Protein AF-A0A351R720-F1 (afdb_monomer_lite)

pLDDT: mean 94.34, std 4.52, range [59.81, 98.44]

Structure (mmCIF, N/CA/C/O backbone):
data_AF-A0A351R720-F1
#
_entry.id   AF-A0A351R720-F1
#
loop_
_atom_site.group_PDB
_atom_site.id
_atom_site.type_symbol
_atom_site.label_atom_id
_atom_site.label_alt_id
_atom_site.label_comp_id
_atom_site.label_asym_id
_atom_site.label_entity_id
_atom_site.label_seq_id
_atom_site.pdbx_PDB_ins_code
_atom_site.Cartn_x
_atom_site.Cartn_y
_atom_site.Cartn_z
_atom_site.occupancy
_atom_site.B_iso_or_equiv
_atom_site.auth_seq_id
_atom_site.auth_comp_id
_atom_site.auth_asym_id
_atom_site.auth_atom_id
_atom_site.pdbx_PDB_model_num
ATOM 1 N N . SER A 1 1 ? -5.761 -17.581 -7.086 1.00 79.56 1 SER A N 1
ATOM 2 C CA . SER A 1 1 ? -4.973 -16.329 -7.217 1.00 79.56 1 SER A CA 1
ATOM 3 C C . SER A 1 1 ? -3.521 -16.643 -6.874 1.00 79.56 1 SER A C 1
ATOM 5 O O . SER A 1 1 ? -3.255 -17.755 -6.456 1.00 79.56 1 SER A O 1
ATOM 7 N N . PHE A 1 2 ? -2.542 -15.769 -7.112 1.00 86.00 2 PHE A N 1
ATOM 8 C CA . PHE A 1 2 ? -1.162 -16.036 -6.675 1.00 86.00 2 PHE A CA 1
ATOM 9 C C . PHE A 1 2 ? -0.392 -14.735 -6.445 1.00 86.00 2 PHE A C 1
ATOM 11 O O . PHE A 1 2 ? -0.689 -13.722 -7.080 1.00 86.00 2 PHE A O 1
ATOM 18 N N . THR A 1 3 ? 0.579 -14.768 -5.535 1.00 89.75 3 THR A N 1
ATOM 19 C CA . THR A 1 3 ? 1.512 -13.660 -5.303 1.00 89.75 3 THR A CA 1
ATOM 20 C C . THR A 1 3 ? 2.455 -13.540 -6.496 1.00 89.75 3 THR A C 1
ATOM 22 O O . THR A 1 3 ? 3.051 -14.535 -6.908 1.00 89.75 3 THR A O 1
ATOM 25 N N . PHE A 1 4 ? 2.587 -12.342 -7.069 1.00 92.00 4 PHE A N 1
ATOM 26 C CA . PHE A 1 4 ? 3.496 -12.126 -8.193 1.00 92.00 4 PHE A CA 1
ATOM 27 C C . PHE A 1 4 ? 4.952 -12.382 -7.750 1.00 92.00 4 PHE A C 1
ATOM 29 O O . PHE A 1 4 ? 5.399 -11.749 -6.792 1.00 92.00 4 PHE A O 1
ATOM 36 N N . PRO A 1 5 ? 5.695 -13.292 -8.406 1.00 92.81 5 PRO A N 1
ATOM 37 C CA . PRO A 1 5 ? 7.065 -13.600 -8.019 1.00 92.81 5 PRO A CA 1
ATOM 38 C C . PRO A 1 5 ? 7.996 -12.467 -8.462 1.00 92.81 5 PRO A C 1
ATOM 40 O O . PRO A 1 5 ? 8.216 -12.270 -9.656 1.00 92.81 5 PRO A O 1
ATOM 43 N N . ALA A 1 6 ? 8.520 -11.712 -7.498 1.00 93.19 6 ALA A N 1
ATOM 44 C CA . ALA A 1 6 ? 9.385 -10.556 -7.745 1.00 93.19 6 ALA A CA 1
ATOM 45 C C . ALA A 1 6 ? 10.847 -10.785 -7.320 1.00 93.19 6 ALA A C 1
ATOM 47 O O . ALA A 1 6 ? 11.698 -9.952 -7.624 1.00 93.19 6 ALA A O 1
ATOM 48 N N . ASN A 1 7 ? 11.133 -11.900 -6.640 1.00 93.69 7 ASN A N 1
ATOM 49 C CA . ASN A 1 7 ? 12.458 -12.273 -6.144 1.00 93.69 7 ASN A CA 1
ATOM 50 C C . ASN A 1 7 ? 12.886 -13.652 -6.663 1.00 93.69 7 ASN A C 1
ATOM 52 O O . ASN A 1 7 ? 12.046 -14.450 -7.089 1.00 93.69 7 ASN A O 1
ATOM 56 N N . ASP A 1 8 ? 14.190 -13.928 -6.584 1.00 95.50 8 ASP A N 1
ATOM 57 C CA . ASP A 1 8 ? 14.777 -15.215 -6.977 1.00 95.50 8 ASP A CA 1
ATOM 58 C C . ASP A 1 8 ? 14.350 -16.360 -6.039 1.00 95.50 8 ASP A C 1
ATOM 60 O O . ASP A 1 8 ? 14.071 -17.468 -6.499 1.00 95.50 8 ASP A O 1
ATOM 64 N N . GLU A 1 9 ? 14.248 -16.088 -4.733 1.00 95.44 9 GLU A N 1
ATOM 65 C CA . GLU A 1 9 ? 13.803 -17.048 -3.717 1.00 95.44 9 GLU A CA 1
ATOM 66 C C . GLU A 1 9 ? 12.320 -16.838 -3.366 1.00 95.44 9 GLU A C 1
ATOM 68 O O . GLU A 1 9 ? 11.864 -15.717 -3.130 1.00 95.44 9 GLU A O 1
ATOM 73 N N . GLU A 1 10 ? 11.544 -17.926 -3.277 1.00 91.56 10 GLU A N 1
ATOM 74 C CA . GLU A 1 10 ? 10.108 -17.845 -2.947 1.00 91.56 10 GLU A CA 1
ATOM 75 C C . GLU A 1 10 ? 9.864 -17.255 -1.558 1.00 91.56 10 GLU A C 1
ATOM 77 O O . GLU A 1 10 ? 8.903 -16.505 -1.366 1.00 91.56 10 GLU A O 1
ATOM 82 N N . SER A 1 11 ? 10.751 -17.556 -0.606 1.00 92.56 11 SER A N 1
ATOM 83 C CA . SER A 1 11 ? 10.647 -17.081 0.774 1.00 92.56 11 SER A CA 1
ATOM 84 C C . SER A 1 11 ? 10.645 -15.559 0.874 1.00 92.56 11 SER A C 1
ATOM 86 O O . SER A 1 11 ? 10.034 -15.017 1.797 1.00 92.56 11 SER A O 1
ATOM 88 N N . ASP A 1 12 ? 11.273 -14.889 -0.091 1.00 92.81 12 ASP A N 1
ATOM 89 C CA . ASP A 1 12 ? 11.472 -13.442 -0.103 1.00 92.81 12 ASP A CA 1
ATOM 90 C C . ASP A 1 12 ? 10.297 -12.703 -0.757 1.00 92.81 12 ASP A C 1
ATOM 92 O O . ASP A 1 12 ? 10.184 -11.480 -0.657 1.00 92.81 12 ASP A O 1
ATOM 96 N N . ASN A 1 13 ? 9.384 -13.431 -1.409 1.00 93.62 13 ASN A N 1
ATOM 97 C CA . ASN A 1 13 ? 8.158 -12.842 -1.923 1.00 93.62 13 ASN A CA 1
ATOM 98 C C . ASN A 1 13 ? 7.217 -12.450 -0.780 1.00 93.62 13 ASN A C 1
ATOM 100 O O . ASN A 1 13 ? 7.102 -13.123 0.250 1.00 93.62 13 ASN A O 1
ATOM 104 N N . VAL A 1 14 ? 6.493 -11.360 -1.013 1.00 95.12 14 VAL A N 1
ATOM 105 C CA . VAL A 1 14 ? 5.487 -10.805 -0.109 1.00 95.12 14 VAL A CA 1
ATOM 106 C C . VAL A 1 14 ? 4.203 -10.545 -0.880 1.00 95.12 14 VAL A C 1
ATOM 108 O O . VAL A 1 14 ? 4.233 -10.226 -2.068 1.00 95.12 14 VAL A O 1
ATOM 111 N N . LEU A 1 15 ? 3.066 -10.675 -0.202 1.00 95.00 15 LEU A N 1
ATOM 112 C CA . LEU A 1 15 ? 1.779 -10.276 -0.755 1.00 95.00 15 LEU A CA 1
ATOM 113 C C . LEU A 1 15 ? 1.598 -8.768 -0.560 1.00 95.00 15 LEU A C 1
ATOM 115 O O . LEU A 1 15 ? 1.501 -8.293 0.569 1.00 95.00 15 LEU A O 1
ATOM 119 N N . ASN A 1 16 ? 1.523 -8.015 -1.654 1.00 94.50 16 ASN A N 1
ATOM 120 C CA . ASN A 1 16 ? 1.120 -6.615 -1.587 1.00 94.50 16 ASN A CA 1
ATOM 121 C C . ASN A 1 16 ? -0.353 -6.515 -1.166 1.00 94.50 16 ASN A C 1
ATOM 123 O O . ASN A 1 16 ? -1.228 -7.071 -1.828 1.00 94.50 16 ASN A O 1
ATOM 127 N N . SER A 1 17 ? -0.608 -5.834 -0.052 1.00 93.50 17 SER A N 1
ATOM 128 C CA . SER A 1 17 ? -1.933 -5.650 0.540 1.00 93.50 17 SER A CA 1
ATOM 129 C C . SER A 1 17 ? -1.980 -4.319 1.289 1.00 93.50 17 SER A C 1
ATOM 131 O O . SER A 1 17 ? -0.970 -3.879 1.827 1.00 93.50 17 SER A O 1
ATOM 133 N N . GLY A 1 18 ? -3.146 -3.681 1.342 1.00 92.75 18 GLY A N 1
ATOM 134 C CA . GLY A 1 18 ? -3.313 -2.364 1.953 1.00 92.75 18 GLY A CA 1
ATOM 135 C C . GLY A 1 18 ? -4.721 -2.148 2.492 1.00 92.75 18 GLY A C 1
ATOM 136 O O . GLY A 1 18 ? -5.608 -2.985 2.320 1.00 92.75 18 GLY A O 1
ATOM 137 N N . ILE A 1 19 ? -4.917 -1.013 3.161 1.00 94.25 19 ILE A N 1
ATOM 138 C CA . ILE A 1 19 ? -6.214 -0.641 3.729 1.00 94.25 19 ILE A CA 1
ATOM 139 C C . ILE A 1 19 ? -7.097 -0.045 2.632 1.00 94.25 19 ILE A C 1
ATOM 141 O O . ILE A 1 19 ? -6.953 1.121 2.278 1.00 94.25 19 ILE A O 1
ATOM 145 N N . ASP A 1 20 ? -8.021 -0.855 2.122 1.00 94.94 20 ASP A N 1
ATOM 146 C CA . ASP A 1 20 ? -8.995 -0.437 1.107 1.00 94.94 20 ASP A CA 1
ATOM 147 C C . ASP A 1 20 ? -10.090 0.474 1.693 1.00 94.94 20 ASP A C 1
ATOM 149 O O . ASP A 1 20 ? -10.422 1.521 1.138 1.00 94.94 20 ASP A O 1
ATOM 153 N N . LEU A 1 21 ? -10.598 0.124 2.880 1.00 95.19 21 LEU A N 1
ATOM 154 C CA . LEU A 1 21 ? -11.634 0.882 3.577 1.00 95.19 21 LEU A CA 1
ATOM 155 C C . LEU A 1 21 ? -11.187 1.253 4.991 1.00 95.19 21 LEU A C 1
ATOM 157 O O . LEU A 1 21 ? -10.943 0.393 5.836 1.00 95.19 21 LEU A O 1
ATOM 161 N N . GLN A 1 22 ? -11.142 2.557 5.269 1.00 95.44 22 GLN A N 1
ATOM 162 C CA . GLN A 1 22 ? -10.856 3.095 6.596 1.00 95.44 22 GLN A CA 1
ATOM 163 C C . GLN A 1 22 ? -11.877 4.159 6.984 1.00 95.44 22 GLN A C 1
ATOM 165 O O . GLN A 1 22 ? -12.078 5.145 6.273 1.00 95.44 22 GLN A O 1
ATOM 170 N N . PHE A 1 23 ? -12.446 4.018 8.178 1.00 95.62 23 PHE A N 1
ATOM 171 C CA . PHE A 1 23 ? -13.273 5.053 8.783 1.00 95.62 23 PHE A CA 1
ATOM 172 C C . PHE A 1 23 ? -12.484 5.855 9.818 1.00 95.62 23 PHE A C 1
ATOM 174 O O . PHE A 1 23 ? -11.881 5.295 10.730 1.00 95.62 23 PHE A O 1
ATOM 181 N N . SER A 1 24 ? -12.550 7.183 9.713 1.00 95.75 24 SER A N 1
ATOM 182 C CA . SER A 1 24 ? -11.883 8.105 10.637 1.00 95.75 24 SER A CA 1
ATOM 183 C C . SER A 1 24 ? -12.837 9.196 11.109 1.00 95.75 24 SER A C 1
ATOM 185 O O . SER A 1 24 ? -13.596 9.764 10.325 1.00 95.75 24 SER A O 1
ATOM 187 N N . VAL A 1 25 ? -12.761 9.553 12.394 1.00 96.81 25 VAL A N 1
ATOM 188 C CA . VAL A 1 25 ? -13.496 10.697 12.956 1.00 96.81 25 VAL A CA 1
ATOM 189 C C . VAL A 1 25 ? -12.568 11.899 13.053 1.00 96.81 25 VAL A C 1
ATOM 191 O O . VAL A 1 25 ? -11.504 11.839 13.669 1.00 96.81 25 VAL A O 1
ATOM 194 N N . MET A 1 26 ? -12.991 13.035 12.496 1.00 96.38 26 MET A N 1
ATOM 195 C CA . MET A 1 26 ? -12.235 14.278 12.630 1.00 96.38 26 MET A CA 1
ATOM 196 C C . MET A 1 26 ? -12.053 14.668 14.101 1.00 96.38 26 MET A C 1
ATOM 198 O O . MET A 1 26 ? -13.010 14.710 14.881 1.00 96.38 26 MET A O 1
ATOM 202 N N . LYS A 1 27 ? -10.837 15.091 14.464 1.00 96.44 27 LYS A N 1
ATOM 203 C CA . LYS A 1 27 ? -10.516 15.562 15.822 1.00 96.44 27 LYS A CA 1
ATOM 204 C C . LYS A 1 27 ? -11.455 16.674 16.309 1.00 96.44 27 LYS A C 1
ATOM 206 O O . LYS A 1 27 ? -11.771 16.705 17.496 1.00 96.44 27 LYS A O 1
ATOM 211 N N . ALA A 1 28 ? -11.914 17.545 15.409 1.00 96.88 28 ALA A N 1
ATOM 212 C CA . ALA A 1 28 ? -12.799 18.675 15.703 1.00 96.88 28 ALA A CA 1
ATOM 213 C C . ALA A 1 28 ? -14.306 18.371 15.540 1.00 96.88 28 ALA A C 1
ATOM 215 O O . ALA A 1 28 ? -15.116 19.295 15.595 1.00 96.88 28 ALA A O 1
ATOM 216 N N . CYS A 1 29 ? -14.701 17.109 15.318 1.00 97.31 29 CYS A N 1
ATOM 217 C CA . CYS A 1 29 ? -16.115 16.736 15.225 1.00 97.31 29 CYS A CA 1
ATOM 218 C C . CYS A 1 29 ? -16.863 17.157 16.503 1.00 97.31 29 CYS A C 1
ATOM 220 O O . CYS A 1 29 ? -16.411 16.857 17.607 1.00 97.31 29 CYS A O 1
ATOM 222 N N . LYS A 1 30 ? -17.988 17.868 16.346 1.00 97.19 30 LYS A N 1
ATOM 223 C CA . LYS A 1 30 ? -18.817 18.339 17.470 1.00 97.19 30 LYS A CA 1
ATOM 224 C C . LYS A 1 30 ? -19.686 17.231 18.068 1.00 97.19 30 LYS A C 1
ATOM 226 O O . LYS A 1 30 ? -19.932 17.252 19.263 1.00 97.19 30 LYS A O 1
ATOM 231 N N . ASN A 1 31 ? -20.110 16.272 17.243 1.00 97.06 31 ASN A N 1
ATOM 232 C CA . ASN A 1 31 ? -21.020 15.187 17.618 1.00 97.06 31 ASN A CA 1
ATOM 233 C C . ASN A 1 31 ? -20.276 13.841 17.575 1.00 97.06 31 ASN A C 1
ATOM 235 O O . ASN A 1 31 ? -20.602 12.969 16.769 1.00 97.06 31 ASN A O 1
ATOM 239 N N . LYS A 1 32 ? -19.213 13.692 18.377 1.00 97.06 32 LYS A N 1
ATOM 240 C CA . LYS A 1 32 ? -18.347 12.499 18.322 1.00 97.06 32 LYS A CA 1
ATOM 241 C C . LYS A 1 32 ? -19.055 11.242 18.788 1.00 97.06 32 LYS A C 1
ATOM 243 O O . LYS A 1 32 ? -18.821 10.182 18.225 1.00 97.06 32 LYS A O 1
ATOM 248 N N . GLU A 1 33 ? -19.910 11.364 19.791 1.00 97.31 33 GLU A N 1
ATOM 249 C CA . GLU A 1 33 ? -20.652 10.257 20.381 1.00 97.31 33 GLU A CA 1
ATOM 250 C C . GLU A 1 33 ? -21.550 9.601 19.329 1.00 97.31 33 GLU A C 1
ATOM 252 O O . GLU A 1 33 ? -21.465 8.393 19.129 1.00 97.31 33 GLU A O 1
ATOM 257 N N . ALA A 1 34 ? -22.311 10.409 18.584 1.00 97.81 34 ALA A N 1
ATOM 258 C CA . ALA A 1 34 ? -23.149 9.932 17.485 1.00 97.81 34 ALA A CA 1
ATOM 259 C C . ALA A 1 34 ? -22.319 9.341 16.332 1.00 97.81 34 ALA A C 1
ATOM 261 O O . ALA A 1 34 ? -22.683 8.314 15.769 1.00 97.81 34 ALA A O 1
ATOM 262 N N . ALA A 1 35 ? -21.173 9.947 15.991 1.00 98.12 35 ALA A N 1
ATOM 263 C CA . ALA A 1 35 ? -20.278 9.375 14.984 1.00 98.12 35 ALA A CA 1
ATOM 264 C C . ALA A 1 35 ? -19.759 7.991 15.412 1.00 98.12 35 ALA A C 1
ATOM 266 O O . ALA A 1 35 ? -19.765 7.057 14.617 1.00 98.12 35 ALA A O 1
ATOM 267 N N . TYR A 1 36 ? -19.356 7.835 16.676 1.00 97.81 36 TYR A N 1
ATOM 268 C CA . TYR A 1 36 ? -18.904 6.549 17.203 1.00 97.81 36 TYR A CA 1
ATOM 269 C C . TYR A 1 36 ? -20.021 5.518 17.338 1.00 97.81 36 TYR A C 1
ATOM 271 O O . TYR A 1 36 ? -19.730 4.332 17.252 1.00 97.81 36 TYR A O 1
ATOM 279 N N . GLU A 1 37 ? -21.272 5.924 17.540 1.00 98.19 37 GLU A N 1
ATOM 280 C CA . GLU A 1 37 ? -22.416 5.007 17.494 1.00 98.19 37 GLU A CA 1
ATOM 281 C C . GLU A 1 37 ? -22.526 4.336 16.119 1.00 98.19 37 GLU A C 1
ATOM 283 O O . GLU A 1 37 ? -22.587 3.112 16.037 1.00 98.19 37 GLU A O 1
ATOM 288 N N . VAL A 1 38 ? -22.421 5.120 15.041 1.00 98.06 38 VAL A N 1
ATOM 289 C CA . VAL A 1 38 ? -22.399 4.587 13.670 1.00 98.06 38 VAL A CA 1
ATOM 290 C C . VAL A 1 38 ? -21.166 3.714 13.433 1.00 98.06 38 VAL A C 1
ATOM 292 O O . VAL A 1 38 ? -21.287 2.627 12.878 1.00 98.06 38 VAL A O 1
ATOM 295 N N . LEU A 1 39 ? -19.978 4.148 13.872 1.00 97.81 39 LEU A N 1
ATOM 296 C CA . LEU A 1 39 ? -18.759 3.352 13.685 1.00 97.81 39 LEU A CA 1
ATOM 297 C C . LEU A 1 39 ? -18.785 2.029 14.450 1.00 97.81 39 LEU A C 1
ATOM 299 O O . LEU A 1 39 ? -18.228 1.057 13.959 1.00 97.81 39 LEU A O 1
ATOM 303 N N . LYS A 1 40 ? -19.433 1.970 15.619 1.00 97.62 40 LYS A N 1
ATOM 304 C CA . LYS A 1 40 ? -19.633 0.706 16.340 1.00 97.62 40 LYS A CA 1
ATOM 305 C C . LYS A 1 40 ? -20.481 -0.253 15.517 1.00 97.62 40 LYS A C 1
ATOM 307 O O . LYS A 1 40 ? -20.035 -1.364 15.289 1.00 97.62 40 LYS A O 1
ATOM 312 N N . TYR A 1 41 ? -21.614 0.216 14.993 1.00 97.94 41 TYR A N 1
ATOM 313 C CA . TYR A 1 41 ? -22.463 -0.591 14.115 1.00 97.94 41 TYR A CA 1
ATOM 314 C C . TYR A 1 41 ? -21.707 -1.105 12.877 1.00 97.94 41 TYR A C 1
ATOM 316 O O . TYR A 1 41 ? -21.814 -2.276 12.527 1.00 97.94 41 TYR A O 1
ATOM 324 N N . LEU A 1 42 ? -20.900 -0.251 12.234 1.00 97.06 42 LEU A N 1
ATOM 325 C CA . LEU A 1 42 ? -20.075 -0.647 11.085 1.00 97.06 42 LEU A CA 1
ATOM 326 C C . LEU A 1 42 ? -18.941 -1.620 11.451 1.00 97.06 42 LEU A C 1
ATOM 328 O O . LEU A 1 42 ? -18.457 -2.335 10.580 1.00 97.06 42 LEU A O 1
ATOM 332 N N . TYR A 1 43 ? -18.509 -1.636 12.713 1.00 96.50 43 TYR A N 1
ATOM 333 C CA . TYR A 1 43 ? -17.438 -2.496 13.219 1.00 96.50 43 TYR A CA 1
ATOM 334 C C . TYR A 1 43 ? -17.950 -3.786 13.884 1.00 96.50 43 TYR A C 1
ATOM 336 O O . TYR A 1 43 ? -17.146 -4.612 14.328 1.00 96.50 43 TYR A O 1
ATOM 344 N N . ASP A 1 44 ? -19.266 -3.969 13.986 1.00 96.62 44 ASP A N 1
ATOM 345 C CA . ASP A 1 44 ? -19.866 -5.210 14.473 1.00 96.62 44 ASP A CA 1
ATOM 346 C C . ASP A 1 44 ? -19.592 -6.356 13.487 1.00 96.62 44 ASP A C 1
ATOM 348 O O . ASP A 1 44 ? -19.569 -6.155 12.271 1.00 96.62 44 ASP A O 1
ATOM 352 N N . ASP A 1 45 ? -19.371 -7.568 14.010 1.00 96.44 45 ASP A N 1
ATOM 353 C CA . ASP A 1 45 ? -18.915 -8.718 13.209 1.00 96.44 45 ASP A CA 1
ATOM 354 C C . ASP A 1 45 ? -19.881 -9.057 12.070 1.00 96.44 45 ASP A C 1
ATOM 356 O O . ASP A 1 45 ? -19.448 -9.308 10.950 1.00 96.44 45 ASP A O 1
ATOM 360 N N . GLU A 1 46 ? -21.189 -9.005 12.337 1.00 95.75 46 GLU A N 1
ATOM 361 C CA . GLU A 1 46 ? -22.229 -9.247 11.332 1.00 95.75 46 GLU A CA 1
ATOM 362 C C . GLU A 1 46 ? -22.162 -8.217 10.198 1.00 95.75 46 GLU A C 1
ATOM 364 O O . GLU A 1 46 ? -22.212 -8.582 9.025 1.00 95.75 46 GLU A O 1
ATOM 369 N N . THR A 1 47 ? -21.977 -6.936 10.528 1.00 96.31 47 THR A N 1
ATOM 370 C CA . THR A 1 47 ? -21.875 -5.863 9.532 1.00 96.31 47 THR A CA 1
ATOM 371 C C . THR A 1 47 ? -20.610 -5.999 8.687 1.00 96.31 47 THR A C 1
ATOM 373 O O . THR A 1 47 ? -20.665 -5.834 7.467 1.00 96.31 47 THR A O 1
ATOM 376 N N . ILE A 1 48 ? -19.478 -6.338 9.313 1.00 96.06 48 ILE A N 1
ATOM 377 C CA . ILE A 1 48 ? -18.225 -6.613 8.598 1.00 96.06 48 ILE A CA 1
ATOM 378 C C . ILE A 1 48 ? -18.401 -7.821 7.674 1.00 96.06 48 ILE A C 1
ATOM 380 O O . ILE A 1 48 ? -18.020 -7.742 6.510 1.00 96.06 48 ILE A O 1
ATOM 384 N N . GLN A 1 49 ? -19.002 -8.916 8.149 1.00 94.50 49 GLN A N 1
ATOM 385 C CA . GLN A 1 49 ? -19.196 -10.115 7.332 1.00 94.50 49 GLN A CA 1
ATOM 386 C C . GLN A 1 49 ? -20.104 -9.839 6.128 1.00 94.50 49 GLN A C 1
ATOM 388 O O . GLN A 1 49 ? -19.764 -10.245 5.022 1.00 94.50 49 GLN A O 1
ATOM 393 N N . ILE A 1 50 ? -21.189 -9.072 6.305 1.00 95.00 50 ILE A N 1
ATOM 394 C CA . ILE A 1 50 ? -22.046 -8.627 5.193 1.00 95.00 50 ILE A CA 1
ATOM 395 C C . ILE A 1 50 ? -21.228 -7.864 4.141 1.00 95.00 50 ILE A C 1
ATOM 397 O O . ILE A 1 50 ? -21.389 -8.105 2.946 1.00 95.00 50 ILE A O 1
ATOM 401 N N . TYR A 1 51 ? -20.348 -6.952 4.568 1.00 95.44 51 TYR A N 1
ATOM 402 C CA . TYR A 1 51 ? -19.482 -6.213 3.647 1.00 95.44 51 TYR A CA 1
ATOM 403 C C . TYR A 1 51 ? -18.513 -7.143 2.905 1.00 95.44 51 TYR A C 1
ATOM 405 O O . TYR A 1 51 ? -18.390 -7.046 1.687 1.00 95.44 51 TYR A O 1
ATOM 413 N N . LEU A 1 52 ? -17.852 -8.059 3.619 1.00 94.31 52 LEU A N 1
ATOM 414 C CA . LEU A 1 52 ? -16.892 -8.998 3.031 1.00 94.31 52 LEU A CA 1
ATOM 415 C C . LEU A 1 52 ? -17.550 -9.986 2.060 1.00 94.31 52 LEU A C 1
ATOM 417 O O . LEU A 1 52 ? -16.939 -10.336 1.053 1.00 94.31 52 LEU A O 1
ATOM 421 N N . ASP A 1 53 ? -18.782 -10.417 2.328 1.00 93.06 53 ASP A N 1
ATOM 422 C CA . ASP A 1 53 ? -19.522 -11.322 1.444 1.00 93.06 53 ASP A CA 1
ATOM 423 C C . ASP A 1 53 ? -19.875 -10.657 0.101 1.00 93.06 53 ASP A C 1
ATOM 425 O O . ASP A 1 53 ? -19.902 -11.331 -0.931 1.00 93.06 53 ASP A O 1
ATOM 429 N N . ASP A 1 54 ? -20.124 -9.343 0.102 1.00 94.12 54 ASP A N 1
ATOM 430 C CA . ASP A 1 54 ? -20.513 -8.581 -1.092 1.00 94.12 54 ASP A CA 1
ATOM 431 C C . ASP A 1 54 ? -19.312 -7.989 -1.851 1.00 94.12 54 ASP A C 1
ATOM 433 O O . ASP A 1 54 ? -19.241 -8.073 -3.078 1.00 94.12 54 ASP A O 1
ATOM 437 N N . GLN A 1 55 ? -18.347 -7.405 -1.134 1.00 93.06 55 GLN A N 1
ATOM 438 C CA . GLN A 1 55 ? -17.198 -6.699 -1.718 1.00 93.06 55 GLN A CA 1
ATOM 439 C C . GLN A 1 55 ? -15.915 -7.543 -1.753 1.00 93.06 55 GLN A C 1
ATOM 441 O O . GLN A 1 55 ? -14.982 -7.228 -2.495 1.00 93.06 55 GLN A O 1
ATOM 446 N N . GLY A 1 56 ? -15.846 -8.629 -0.982 1.00 91.12 56 GLY A N 1
ATOM 447 C CA . GLY A 1 56 ? -14.609 -9.367 -0.742 1.00 91.12 56 GLY A CA 1
ATOM 448 C C . GLY A 1 56 ? -13.670 -8.640 0.227 1.00 91.12 56 GLY A C 1
ATOM 449 O O . GLY A 1 56 ? -14.074 -7.776 1.001 1.00 91.12 56 GLY A O 1
ATOM 450 N N . GLY A 1 57 ? -12.387 -9.004 0.181 1.00 91.62 57 GLY A N 1
ATOM 451 C CA . GLY A 1 57 ? -11.350 -8.443 1.051 1.00 91.62 57 GLY A CA 1
ATOM 452 C C . GLY A 1 57 ? -11.031 -9.317 2.263 1.00 91.62 57 GLY A C 1
ATOM 453 O O . GLY A 1 57 ? -11.371 -10.498 2.313 1.00 91.62 57 GLY A O 1
ATOM 454 N N . ILE A 1 58 ? -10.301 -8.741 3.217 1.00 93.06 58 ILE A N 1
ATOM 455 C CA . ILE A 1 58 ? -9.842 -9.408 4.439 1.00 93.06 58 ILE A CA 1
ATOM 456 C C . ILE A 1 58 ? -10.118 -8.460 5.605 1.00 93.06 58 ILE A C 1
ATOM 458 O O . ILE A 1 58 ? -9.771 -7.280 5.536 1.00 93.06 58 ILE A O 1
ATOM 462 N N . ALA A 1 59 ? -10.732 -8.961 6.677 1.00 93.69 59 ALA A N 1
ATOM 463 C CA . ALA A 1 59 ? -10.931 -8.169 7.885 1.00 93.69 59 ALA A CA 1
ATOM 464 C C . ALA A 1 59 ? -9.588 -7.814 8.541 1.00 93.69 59 ALA A C 1
ATOM 466 O O . ALA A 1 59 ? -8.744 -8.679 8.755 1.00 93.69 59 ALA A O 1
ATOM 467 N N . CYS A 1 60 ? -9.425 -6.554 8.950 1.00 90.62 60 CYS A N 1
ATOM 468 C CA . CYS A 1 60 ? -8.331 -6.140 9.841 1.00 90.62 60 CYS A CA 1
ATOM 469 C C . CYS A 1 60 ? -8.658 -6.357 11.329 1.00 90.62 60 CYS A C 1
ATOM 471 O O . CYS A 1 60 ? -7.825 -6.085 12.191 1.00 90.62 60 CYS A O 1
ATOM 473 N N . LYS A 1 61 ? -9.890 -6.774 11.636 1.00 93.00 61 LYS A N 1
ATO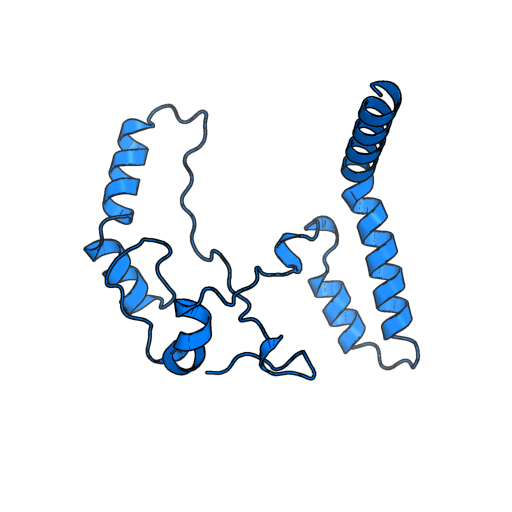M 474 C CA . LYS A 1 61 ? -10.358 -7.084 12.986 1.00 93.00 61 LYS A CA 1
ATOM 475 C C . LYS A 1 61 ? -10.040 -8.543 13.302 1.00 93.00 61 LYS A C 1
ATOM 477 O O . LYS A 1 61 ? -10.387 -9.420 12.516 1.00 93.00 61 LYS A O 1
ATOM 482 N N . ASP A 1 62 ? -9.453 -8.792 14.470 1.00 90.38 62 ASP A N 1
ATOM 483 C CA . ASP A 1 62 ? -9.287 -10.153 14.983 1.00 90.38 62 ASP A CA 1
ATOM 484 C C . ASP A 1 62 ? -10.661 -10.819 15.163 1.00 90.38 62 ASP A C 1
ATOM 486 O O . ASP A 1 62 ? -11.548 -10.265 15.818 1.00 90.38 62 ASP A O 1
ATOM 490 N N . GLY A 1 63 ? -10.841 -12.010 14.596 1.00 89.44 63 GLY A N 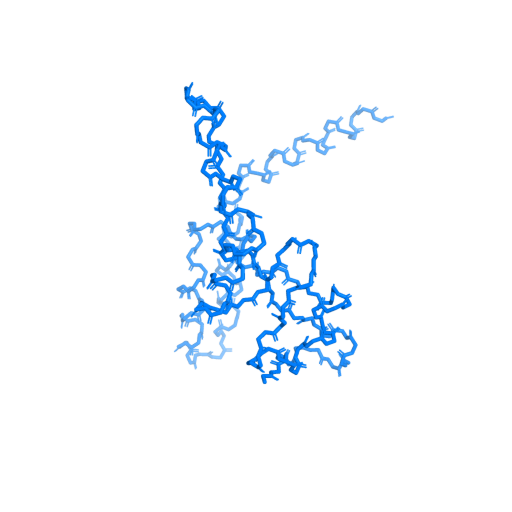1
ATOM 491 C CA . GLY A 1 63 ? -12.107 -12.738 14.627 1.00 89.44 63 GLY A CA 1
ATOM 492 C C . GLY A 1 63 ? -12.124 -13.912 13.652 1.00 89.44 63 GLY A C 1
ATOM 493 O O . GLY A 1 63 ? -11.135 -14.180 12.971 1.00 89.44 63 GLY A O 1
ATOM 494 N N . ASP A 1 64 ? -13.255 -14.612 13.591 1.00 90.38 64 ASP A N 1
ATOM 495 C CA . ASP A 1 64 ? -13.472 -15.722 12.657 1.00 90.38 64 ASP A CA 1
ATOM 496 C C . ASP A 1 64 ? -14.129 -15.207 11.369 1.00 90.38 64 ASP A C 1
ATOM 498 O O . ASP A 1 64 ? -15.321 -15.393 11.134 1.00 90.38 64 ASP A O 1
ATOM 502 N N . PHE A 1 65 ? -13.349 -14.479 10.567 1.00 92.44 65 PHE A N 1
ATOM 503 C CA . PHE A 1 65 ? -13.773 -13.989 9.256 1.00 92.44 65 PHE A CA 1
ATOM 504 C C . PHE A 1 65 ? -13.248 -14.915 8.160 1.00 92.44 65 PHE A C 1
ATOM 506 O O . PHE A 1 65 ? -12.060 -15.250 8.114 1.00 92.44 65 PHE A O 1
ATOM 513 N N . ALA A 1 66 ? -14.124 -15.319 7.243 1.00 87.81 66 ALA A N 1
ATOM 514 C CA . ALA A 1 66 ? -13.732 -16.188 6.144 1.00 87.81 66 ALA A CA 1
ATOM 515 C C . ALA A 1 66 ? -12.832 -15.447 5.141 1.00 87.81 66 ALA A C 1
ATOM 517 O O . ALA A 1 66 ? -13.162 -14.360 4.674 1.00 87.81 66 ALA A O 1
ATOM 518 N N . ILE A 1 67 ? -11.719 -16.074 4.743 1.00 89.88 67 ILE A N 1
ATOM 519 C CA . ILE A 1 67 ? -10.946 -15.623 3.577 1.00 89.88 67 ILE A CA 1
ATOM 520 C C . ILE A 1 67 ? -11.749 -15.978 2.315 1.00 89.88 67 ILE A C 1
ATOM 522 O O . ILE A 1 67 ? -12.054 -17.164 2.132 1.00 89.88 67 ILE A O 1
ATOM 526 N N . PRO A 1 68 ? -12.056 -15.010 1.430 1.00 89.88 68 PRO A N 1
ATOM 527 C CA . PRO A 1 68 ? -12.780 -15.270 0.190 1.00 89.88 68 PRO A CA 1
ATOM 528 C C . PRO A 1 68 ? -12.101 -16.348 -0.659 1.00 89.88 68 PRO A C 1
ATOM 530 O O . PRO A 1 68 ? -10.873 -16.405 -0.743 1.00 89.88 68 PRO A O 1
ATOM 533 N N . GLU A 1 69 ? -12.886 -17.172 -1.362 1.00 90.12 69 GLU A N 1
ATOM 534 C CA . GLU A 1 69 ? -12.339 -18.253 -2.202 1.00 90.12 69 GLU A CA 1
ATOM 535 C C . GLU A 1 69 ? -11.376 -17.709 -3.276 1.00 90.12 69 GLU A C 1
ATOM 537 O O . GLU A 1 69 ? -10.382 -18.350 -3.612 1.00 90.12 69 GLU A O 1
ATOM 542 N N . THR A 1 70 ? -11.598 -16.478 -3.749 1.00 90.56 70 THR A N 1
ATOM 543 C CA . THR A 1 70 ? -10.711 -15.779 -4.691 1.00 90.56 70 THR A CA 1
ATOM 544 C C . THR A 1 70 ? -9.310 -15.509 -4.134 1.00 90.56 70 THR A C 1
ATOM 546 O O . THR A 1 70 ? -8.377 -15.365 -4.924 1.00 90.56 70 THR A O 1
ATOM 549 N N . LEU A 1 71 ? -9.128 -15.482 -2.809 1.00 91.62 71 LEU A N 1
ATOM 550 C CA . LEU A 1 71 ? -7.861 -15.225 -2.105 1.00 91.62 71 LEU A CA 1
ATOM 551 C C . LEU A 1 71 ? -7.282 -16.473 -1.418 1.00 91.62 71 LEU A C 1
ATOM 553 O O . LEU A 1 71 ? -6.245 -16.400 -0.763 1.00 91.62 71 LEU A O 1
ATOM 557 N N . LYS A 1 72 ? -7.915 -17.638 -1.576 1.00 91.19 72 LYS A N 1
ATOM 558 C CA . LYS A 1 72 ? -7.543 -18.868 -0.863 1.00 91.19 72 LYS A CA 1
ATOM 559 C C . LYS A 1 72 ? -6.095 -19.305 -1.072 1.00 91.19 72 LYS A C 1
ATOM 561 O O . LYS A 1 72 ? -5.447 -19.715 -0.116 1.00 91.19 72 LYS A O 1
ATOM 566 N N . ASP A 1 73 ? -5.579 -19.183 -2.290 1.00 92.31 73 ASP A N 1
ATOM 567 C CA . ASP A 1 73 ? -4.194 -19.551 -2.620 1.00 92.31 73 ASP A CA 1
ATOM 568 C C . ASP A 1 73 ? -3.161 -18.612 -1.963 1.00 92.31 73 ASP A C 1
ATOM 570 O O . ASP A 1 73 ? -1.998 -18.970 -1.802 1.00 92.31 73 ASP A O 1
ATOM 574 N N . MET A 1 74 ? -3.587 -17.416 -1.543 1.00 93.88 74 MET A N 1
ATOM 575 C CA . MET A 1 74 ? -2.772 -16.437 -0.817 1.00 93.88 74 MET A CA 1
ATOM 576 C C . MET A 1 74 ? -2.876 -16.598 0.708 1.00 93.88 74 MET A C 1
ATOM 578 O O . MET A 1 74 ? -2.189 -15.894 1.447 1.00 93.88 74 MET A O 1
ATOM 582 N N . ARG A 1 75 ? -3.692 -17.540 1.206 1.00 92.81 75 ARG A N 1
ATOM 583 C CA . ARG A 1 75 ? -3.905 -17.787 2.641 1.00 92.81 75 ARG A CA 1
ATOM 584 C C . ARG A 1 75 ? -2.603 -17.904 3.449 1.00 92.81 75 ARG A C 1
ATOM 586 O O . ARG A 1 75 ? -2.525 -17.237 4.478 1.00 92.81 75 ARG A O 1
ATOM 593 N N . PRO A 1 76 ? -1.557 -18.639 3.006 1.00 93.00 76 PRO A N 1
ATOM 594 C CA . PRO A 1 76 ? -0.304 -18.708 3.758 1.00 93.00 76 PRO A CA 1
ATOM 595 C C . PRO A 1 76 ? 0.382 -17.349 3.926 1.00 93.00 76 PRO A C 1
ATOM 597 O O . PRO A 1 76 ? 1.075 -17.142 4.917 1.00 93.00 76 PRO A O 1
ATOM 600 N N . TYR A 1 77 ? 0.203 -16.418 2.987 1.00 94.75 77 TYR A N 1
ATOM 601 C CA . TYR A 1 77 ? 0.751 -15.069 3.107 1.00 94.75 77 TYR A CA 1
ATOM 602 C C . TYR A 1 77 ? -0.049 -14.237 4.115 1.00 94.75 77 TYR A C 1
ATOM 604 O O . TYR A 1 77 ? 0.538 -13.566 4.960 1.00 94.75 77 TYR A O 1
ATOM 612 N N . ILE A 1 78 ? -1.378 -14.340 4.060 1.00 93.19 78 ILE A N 1
ATOM 613 C CA . ILE A 1 78 ? -2.312 -13.608 4.925 1.00 93.19 78 ILE A CA 1
ATOM 614 C C . ILE A 1 78 ? -2.165 -14.057 6.386 1.00 93.19 78 ILE A C 1
ATOM 616 O O . ILE A 1 78 ? -1.890 -13.241 7.260 1.00 93.19 78 ILE A O 1
ATOM 620 N N . GLU A 1 79 ? -2.278 -15.362 6.648 1.00 91.50 79 GLU A N 1
ATOM 621 C CA . GLU A 1 79 ? -2.273 -15.929 8.006 1.00 91.50 79 GLU A CA 1
ATOM 622 C C . GLU A 1 79 ? -0.912 -15.784 8.710 1.00 91.50 79 GLU A C 1
ATOM 624 O O . GLU A 1 79 ? -0.858 -15.706 9.934 1.00 91.50 79 GLU A O 1
ATOM 629 N N . ASN A 1 80 ? 0.191 -15.712 7.955 1.00 92.12 80 ASN A N 1
ATOM 630 C CA . ASN A 1 80 ? 1.540 -15.522 8.508 1.00 92.12 80 ASN A CA 1
ATOM 631 C C . ASN A 1 80 ? 2.021 -14.064 8.453 1.00 92.12 80 ASN A C 1
ATOM 633 O O . ASN A 1 80 ? 3.203 -13.809 8.680 1.00 92.12 80 ASN A O 1
ATOM 637 N N . ASN A 1 81 ? 1.140 -13.114 8.120 1.00 90.19 81 ASN A N 1
ATOM 638 C CA . ASN A 1 81 ? 1.479 -11.698 7.971 1.00 90.19 81 ASN A CA 1
ATOM 639 C C . ASN A 1 81 ? 2.687 -11.445 7.035 1.00 90.19 81 ASN A C 1
ATOM 641 O O . ASN A 1 81 ? 3.493 -10.542 7.259 1.00 90.19 81 ASN A O 1
ATOM 645 N N . ARG A 1 82 ? 2.830 -12.252 5.973 1.00 94.25 82 ARG A N 1
ATOM 646 C CA . ARG A 1 82 ? 3.848 -12.088 4.917 1.00 94.25 82 ARG A CA 1
ATOM 647 C C . ARG A 1 82 ? 3.344 -11.095 3.872 1.00 94.25 82 ARG A C 1
ATOM 649 O O . ARG A 1 82 ? 3.157 -11.434 2.702 1.00 94.25 82 ARG A O 1
ATOM 656 N N . MET A 1 83 ? 3.065 -9.878 4.318 1.00 93.56 83 MET A N 1
ATOM 657 C CA . MET A 1 83 ? 2.456 -8.833 3.503 1.00 93.56 83 MET A CA 1
ATOM 658 C C . MET A 1 83 ? 3.283 -7.551 3.537 1.00 93.56 83 MET A C 1
ATOM 660 O O . MET A 1 83 ? 3.976 -7.272 4.514 1.00 93.56 83 MET A O 1
ATOM 664 N N . ALA A 1 84 ? 3.194 -6.773 2.463 1.00 94.38 84 ALA A N 1
ATOM 665 C CA . ALA A 1 84 ? 3.781 -5.445 2.367 1.00 94.38 84 ALA A CA 1
ATOM 666 C C . ALA A 1 84 ? 2.732 -4.445 1.881 1.00 94.38 84 ALA A C 1
ATOM 668 O O . ALA A 1 84 ? 1.850 -4.803 1.100 1.00 94.38 84 ALA A O 1
ATOM 669 N N . ASP A 1 85 ? 2.853 -3.199 2.330 1.00 95.06 85 ASP A N 1
ATOM 670 C CA . ASP A 1 85 ? 1.980 -2.119 1.882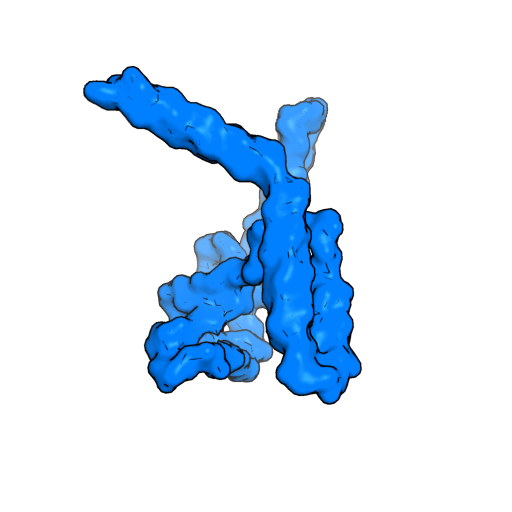 1.00 95.06 85 ASP A CA 1
ATOM 671 C C . ASP A 1 85 ? 2.201 -1.793 0.395 1.00 95.06 85 ASP A C 1
ATOM 673 O O . ASP A 1 85 ? 3.219 -2.164 -0.209 1.00 95.06 85 ASP A O 1
ATOM 677 N N . TYR A 1 86 ? 1.252 -1.086 -0.212 1.00 95.00 86 TYR A N 1
ATOM 678 C CA . TYR A 1 86 ? 1.431 -0.551 -1.556 1.00 95.00 86 TYR A CA 1
ATOM 679 C C . TYR A 1 86 ? 2.538 0.501 -1.565 1.00 95.00 86 TYR A C 1
ATOM 681 O O . TYR A 1 86 ? 2.580 1.418 -0.747 1.00 95.00 86 TYR A O 1
ATOM 689 N N . GLN A 1 87 ? 3.469 0.377 -2.511 1.00 92.06 87 GLN A N 1
ATOM 690 C CA . GLN A 1 87 ? 4.652 1.233 -2.538 1.00 92.06 87 GLN A CA 1
ATOM 691 C C . GLN A 1 87 ? 4.295 2.695 -2.841 1.00 92.06 87 GLN A C 1
ATOM 693 O O . GLN A 1 87 ? 5.003 3.605 -2.406 1.00 92.06 87 GLN A O 1
ATOM 698 N N . ASP A 1 88 ? 3.191 2.927 -3.553 1.00 93.50 88 ASP A N 1
ATOM 699 C CA . ASP A 1 88 ? 2.700 4.261 -3.892 1.00 93.50 88 ASP A CA 1
ATOM 700 C C . ASP A 1 88 ? 2.131 5.044 -2.704 1.00 93.50 88 ASP A C 1
ATOM 702 O O . ASP A 1 88 ? 2.150 6.275 -2.742 1.00 93.50 88 ASP A O 1
ATOM 706 N N . HIS A 1 89 ? 1.786 4.379 -1.596 1.00 94.69 89 HIS A N 1
ATOM 707 C CA . HIS A 1 89 ? 1.448 5.034 -0.330 1.00 94.69 89 HIS A CA 1
ATOM 708 C C . HIS A 1 89 ? 2.615 5.851 0.246 1.00 94.69 89 HIS A C 1
ATOM 710 O O . HIS A 1 89 ? 2.421 6.731 1.088 1.00 94.69 89 HIS A O 1
ATOM 716 N N . HIS A 1 90 ? 3.840 5.587 -0.212 1.00 91.88 90 HIS A N 1
ATOM 717 C CA . HIS A 1 90 ? 5.037 6.309 0.205 1.00 91.88 90 HIS A CA 1
ATOM 718 C C . HIS A 1 90 ? 5.425 7.448 -0.742 1.00 91.88 90 HIS A C 1
ATOM 720 O O . HIS A 1 90 ? 6.365 8.193 -0.450 1.00 91.88 90 HIS A O 1
ATOM 726 N N . TYR A 1 91 ? 4.747 7.598 -1.880 1.00 93.12 91 TYR A N 1
ATOM 727 C CA . TYR A 1 91 ? 5.068 8.630 -2.860 1.00 93.12 91 TYR A CA 1
ATOM 728 C C . TYR A 1 91 ? 4.177 9.861 -2.639 1.00 93.12 91 TYR A C 1
ATOM 730 O O . TYR A 1 91 ? 2.962 9.723 -2.507 1.00 93.12 91 TYR A O 1
ATOM 738 N N . PRO A 1 92 ? 4.727 11.090 -2.654 1.00 94.12 92 PRO A N 1
ATOM 739 C CA . PRO A 1 92 ? 3.901 12.289 -2.755 1.00 94.12 92 PRO A CA 1
ATOM 740 C C . PRO A 1 92 ? 2.991 12.226 -3.985 1.00 94.12 92 PRO A C 1
ATOM 742 O O . PRO A 1 92 ? 3.470 12.006 -5.102 1.00 94.12 92 PRO A O 1
ATOM 745 N N . SER A 1 93 ? 1.692 12.463 -3.806 1.00 92.31 93 SER A N 1
ATOM 746 C CA . SER A 1 93 ? 0.707 12.371 -4.892 1.00 92.31 93 SER A CA 1
ATOM 747 C C . SER A 1 93 ? 1.013 13.341 -6.040 1.00 92.31 93 SER A C 1
ATOM 749 O O . SER A 1 93 ? 0.754 13.042 -7.205 1.00 92.31 93 SER A O 1
ATOM 751 N N . GLU A 1 94 ? 1.646 14.480 -5.745 1.00 93.69 94 GLU A N 1
ATOM 752 C CA . GLU A 1 94 ? 2.072 15.474 -6.732 1.00 93.69 94 GLU A CA 1
ATOM 753 C C . GLU A 1 94 ? 3.182 14.980 -7.676 1.00 93.69 94 GLU A C 1
ATOM 755 O O . GLU A 1 94 ? 3.476 15.651 -8.671 1.00 93.69 94 GLU A O 1
ATOM 760 N N . MET A 1 95 ? 3.804 13.827 -7.394 1.00 95.62 95 MET A N 1
ATOM 761 C CA . MET A 1 95 ? 4.743 13.188 -8.316 1.00 95.62 95 MET A CA 1
ATOM 762 C C . MET A 1 95 ? 4.052 12.592 -9.546 1.00 95.62 95 MET A C 1
ATOM 764 O O . MET A 1 95 ? 4.703 12.517 -10.585 1.00 95.62 95 MET A O 1
ATOM 768 N N . SER A 1 96 ? 2.778 12.190 -9.461 1.00 94.69 96 SER A N 1
ATOM 769 C CA . SER A 1 96 ? 2.066 11.485 -10.548 1.00 94.69 96 SER A CA 1
ATOM 770 C C . SER A 1 96 ? 2.864 10.289 -11.093 1.00 94.69 96 SER A C 1
ATOM 772 O O . SER A 1 96 ? 3.192 10.209 -12.282 1.00 94.69 96 SER A O 1
ATOM 774 N N . VAL A 1 97 ? 3.271 9.392 -10.187 1.00 96.31 97 VAL A N 1
ATOM 775 C CA . VAL A 1 97 ? 4.127 8.235 -10.506 1.00 96.31 97 VAL A CA 1
ATOM 776 C C . VAL A 1 97 ? 3.446 7.272 -11.482 1.00 96.31 97 VAL A C 1
ATOM 778 O O . VAL A 1 97 ? 4.116 6.704 -12.339 1.00 96.31 97 VAL A O 1
ATOM 781 N N . ASP A 1 98 ? 2.125 7.152 -11.423 1.00 95.38 98 ASP A N 1
ATOM 782 C CA . ASP A 1 98 ? 1.294 6.413 -12.374 1.00 95.38 98 ASP A CA 1
ATOM 783 C C . ASP A 1 98 ? 1.560 6.842 -13.829 1.00 95.38 98 ASP A C 1
ATOM 785 O O . ASP A 1 98 ? 1.878 6.013 -14.687 1.00 95.38 98 ASP A O 1
ATOM 789 N N . ALA A 1 99 ? 1.551 8.151 -14.099 1.00 96.50 99 ALA A N 1
ATOM 790 C CA . ALA A 1 99 ? 1.844 8.695 -15.421 1.00 96.50 99 ALA A CA 1
ATOM 791 C C . ALA A 1 99 ? 3.317 8.489 -15.816 1.00 96.50 99 ALA A C 1
ATOM 793 O O . ALA A 1 99 ? 3.628 8.280 -16.994 1.00 96.50 99 ALA A O 1
ATOM 794 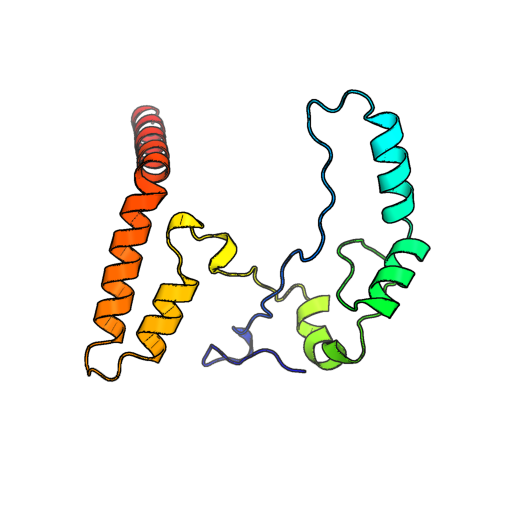N N . MET A 1 100 ? 4.241 8.520 -14.845 1.00 97.12 100 MET A N 1
ATOM 795 C CA . MET A 1 100 ? 5.656 8.212 -15.091 1.00 97.12 100 MET A CA 1
ATOM 796 C C . MET A 1 100 ? 5.846 6.752 -15.513 1.00 97.12 100 MET A C 1
ATOM 798 O O . MET A 1 100 ? 6.567 6.498 -16.477 1.00 97.12 100 MET A O 1
ATOM 802 N N . ILE A 1 101 ? 5.185 5.812 -14.830 1.00 97.50 101 ILE A N 1
ATOM 803 C CA . ILE A 1 101 ? 5.210 4.383 -15.165 1.00 97.50 101 ILE A CA 1
ATOM 804 C C . ILE A 1 101 ? 4.584 4.161 -16.542 1.00 97.50 101 ILE A C 1
ATOM 806 O O . ILE A 1 101 ? 5.188 3.497 -17.379 1.00 97.50 101 ILE A O 1
ATOM 810 N N . GLN A 1 102 ? 3.428 4.769 -16.828 1.00 98.06 102 GLN A N 1
ATOM 811 C CA . GLN A 1 102 ? 2.808 4.678 -18.153 1.00 98.06 102 GLN A CA 1
ATOM 812 C C . GLN A 1 102 ? 3.749 5.189 -19.253 1.00 98.06 102 GLN A C 1
ATOM 814 O O . GLN A 1 102 ? 3.908 4.538 -20.283 1.00 98.06 102 GLN A O 1
ATOM 819 N N . THR A 1 103 ? 4.407 6.329 -19.028 1.00 97.88 103 THR A N 1
ATOM 820 C CA . THR A 1 103 ? 5.384 6.881 -19.977 1.00 97.88 103 THR A CA 1
ATOM 821 C C . THR A 1 103 ? 6.562 5.932 -20.177 1.00 97.88 103 THR A C 1
ATOM 823 O O . THR A 1 103 ? 6.981 5.727 -21.310 1.00 97.88 103 THR A O 1
ATOM 826 N N . PHE A 1 104 ? 7.078 5.331 -19.102 1.00 98.25 104 PHE A N 1
ATOM 827 C CA . PHE A 1 104 ? 8.162 4.352 -19.171 1.00 98.25 104 PHE A CA 1
ATOM 828 C C . PHE A 1 104 ? 7.772 3.115 -19.987 1.00 98.25 104 PHE A C 1
ATOM 830 O O . PHE A 1 104 ? 8.527 2.710 -20.863 1.00 98.25 104 PHE A O 1
ATOM 837 N N . LEU A 1 105 ? 6.578 2.561 -19.755 1.00 98.06 105 LEU A N 1
ATOM 838 C CA . LEU A 1 105 ? 6.081 1.388 -20.480 1.00 98.06 105 LEU A CA 1
ATOM 839 C C . LEU A 1 105 ? 5.842 1.657 -21.976 1.00 98.06 105 LEU A C 1
ATOM 841 O O . LEU A 1 105 ? 5.886 0.726 -22.776 1.00 98.06 105 LEU A O 1
ATOM 845 N N . LEU A 1 106 ? 5.576 2.912 -22.355 1.00 98.31 106 LEU A N 1
ATOM 846 C CA . LEU A 1 106 ? 5.375 3.331 -23.747 1.00 98.31 106 LEU A CA 1
ATOM 847 C C . LEU A 1 106 ? 6.661 3.823 -24.436 1.00 98.31 106 LEU A C 1
ATOM 849 O O . LEU A 1 106 ? 6.679 3.938 -25.662 1.00 98.31 106 LEU A O 1
ATOM 853 N N . ASP A 1 107 ? 7.721 4.138 -23.687 1.00 98.12 107 ASP A N 1
ATOM 854 C CA . ASP A 1 107 ? 8.990 4.613 -24.245 1.00 98.12 107 ASP A CA 1
ATOM 855 C C . ASP A 1 107 ? 9.791 3.431 -24.811 1.00 98.12 107 ASP A C 1
ATOM 857 O O . ASP A 1 107 ? 10.364 2.625 -24.082 1.00 98.12 107 ASP A O 1
ATOM 861 N N . THR A 1 108 ? 9.851 3.341 -26.140 1.00 97.75 108 THR A N 1
ATOM 862 C CA . THR A 1 108 ? 10.558 2.271 -26.859 1.00 97.75 108 THR A CA 1
ATOM 863 C C . THR A 1 108 ? 12.047 2.554 -27.079 1.00 97.75 108 THR A C 1
ATOM 865 O O . THR A 1 108 ? 12.681 1.877 -27.885 1.00 97.75 108 THR A O 1
ATOM 868 N N . SER A 1 109 ? 12.608 3.599 -26.468 1.00 98.12 109 SER A N 1
ATOM 869 C CA . SER A 1 109 ? 14.035 3.913 -26.598 1.00 98.12 109 SER A CA 1
ATOM 870 C C . SER A 1 109 ? 14.907 3.071 -25.666 1.00 98.12 109 SER A C 1
ATOM 872 O O . SER A 1 109 ? 14.508 2.733 -24.552 1.00 98.12 109 SER A O 1
ATOM 874 N N . ASP A 1 110 ? 16.153 2.823 -26.077 1.00 98.19 110 ASP A N 1
ATOM 875 C CA . ASP A 1 110 ? 17.118 2.010 -25.317 1.00 98.19 110 ASP A CA 1
ATOM 876 C C . ASP A 1 110 ? 17.434 2.566 -23.913 1.00 98.19 110 ASP A C 1
ATOM 878 O O . ASP A 1 110 ? 17.939 1.847 -23.055 1.00 98.19 110 ASP A O 1
ATOM 882 N N . ASN A 1 111 ? 17.140 3.847 -23.655 1.00 98.06 111 ASN A N 1
ATOM 883 C CA . ASN A 1 111 ? 17.380 4.510 -22.372 1.00 98.06 111 ASN A CA 1
ATOM 884 C C . ASN A 1 111 ? 16.100 4.863 -21.592 1.00 98.06 111 ASN A C 1
ATOM 886 O O . ASN A 1 111 ? 16.151 5.700 -20.684 1.00 98.06 111 ASN A O 1
ATOM 890 N N . ALA A 1 112 ? 14.964 4.233 -21.906 1.00 98.31 112 ALA A N 1
ATOM 891 C CA . ALA A 1 112 ? 13.689 4.443 -21.216 1.00 98.31 112 ALA A CA 1
ATOM 892 C C . ALA A 1 112 ? 13.803 4.284 -19.686 1.00 98.31 112 ALA A C 1
ATOM 894 O O . ALA A 1 112 ? 13.338 5.141 -18.931 1.00 98.31 112 ALA A O 1
ATOM 895 N N . GLN A 1 113 ? 14.498 3.239 -19.219 1.00 98.12 113 GLN A N 1
ATOM 896 C CA . GLN A 1 113 ? 14.697 2.985 -17.787 1.00 98.12 113 GLN A CA 1
ATOM 897 C C . GLN A 1 113 ? 15.485 4.115 -17.114 1.00 98.12 113 GLN A C 1
ATOM 899 O O . GLN A 1 113 ? 15.107 4.600 -16.049 1.00 98.12 113 GLN A O 1
ATOM 904 N N . GLU A 1 114 ? 16.567 4.579 -17.741 1.00 98.44 114 GLU A N 1
ATOM 905 C CA . GLU A 1 114 ? 17.382 5.671 -17.206 1.00 98.44 114 GLU A CA 1
ATOM 906 C C . GLU A 1 114 ? 16.576 6.976 -17.122 1.00 98.44 114 GLU A C 1
ATOM 908 O O . GLU A 1 114 ? 16.648 7.692 -16.120 1.00 98.44 114 GLU A O 1
ATOM 913 N N . LYS A 1 115 ? 15.771 7.281 -18.149 1.00 98.31 115 LYS A N 1
ATOM 914 C CA . LYS A 1 115 ? 14.875 8.446 -18.149 1.00 98.31 115 LYS A CA 1
ATOM 915 C C . LYS A 1 115 ? 13.853 8.373 -17.018 1.00 98.31 115 LYS A C 1
ATOM 917 O O . LYS A 1 115 ? 13.673 9.370 -16.315 1.00 98.31 115 LYS A O 1
ATOM 922 N N . PHE A 1 116 ? 13.220 7.214 -16.830 1.00 98.19 116 PHE A N 1
ATOM 923 C CA . PHE A 1 116 ? 12.272 6.982 -15.742 1.00 98.19 116 PHE A CA 1
ATOM 924 C C . PHE A 1 116 ? 12.928 7.219 -14.379 1.00 98.19 116 PHE A C 1
ATOM 926 O O . PHE A 1 116 ? 12.454 8.058 -13.614 1.00 98.19 116 PHE A O 1
ATOM 933 N N . LEU A 1 117 ? 14.067 6.573 -14.108 1.00 98.12 117 LEU A N 1
ATOM 934 C CA . LEU A 1 117 ? 14.765 6.692 -12.825 1.00 98.12 117 LEU A CA 1
ATOM 935 C C . LEU A 1 117 ? 15.234 8.126 -12.548 1.00 98.12 117 LEU A C 1
ATOM 937 O O . LEU A 1 117 ? 15.044 8.636 -11.443 1.00 98.12 117 LEU A O 1
ATOM 941 N N . LYS A 1 118 ? 15.778 8.825 -13.554 1.00 98.25 118 LYS A N 1
ATOM 942 C CA . LYS A 1 118 ? 16.164 10.242 -13.422 1.00 98.25 118 LYS A CA 1
ATOM 943 C C . LYS A 1 118 ? 14.968 11.135 -13.111 1.00 98.25 118 LYS A C 1
ATOM 945 O O . LYS A 1 118 ? 15.073 12.049 -12.285 1.00 98.25 118 LYS A O 1
ATOM 950 N N . ARG A 1 119 ? 13.835 10.901 -13.781 1.00 97.50 119 ARG A N 1
ATOM 951 C CA . ARG A 1 119 ? 12.598 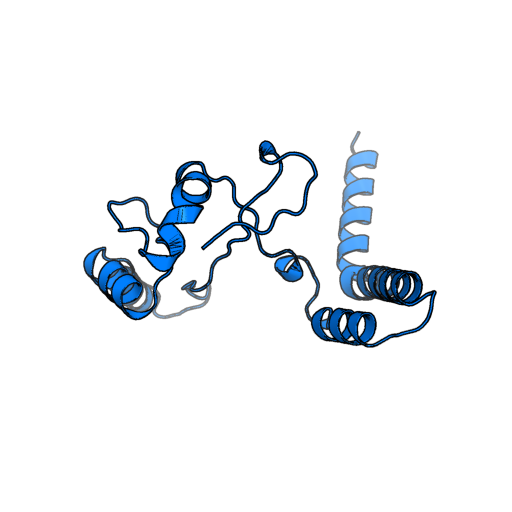11.651 -13.552 1.00 97.50 119 ARG A CA 1
ATOM 952 C C . ARG A 1 119 ? 12.056 11.390 -12.150 1.00 97.50 119 ARG A C 1
ATOM 954 O O . ARG A 1 119 ? 11.692 12.356 -11.478 1.00 97.50 119 ARG A O 1
ATOM 961 N N . PHE A 1 120 ? 12.052 10.133 -11.718 1.00 97.69 120 PHE A N 1
ATOM 962 C CA . PHE A 1 120 ? 11.609 9.723 -10.393 1.00 97.69 120 PHE A CA 1
ATOM 963 C C . PHE A 1 120 ? 12.463 10.369 -9.293 1.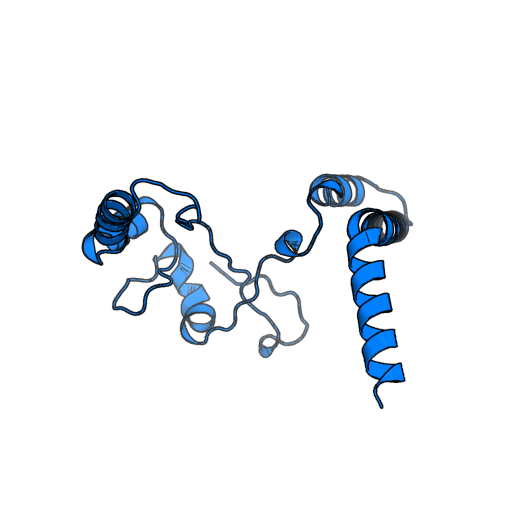00 97.69 120 PHE A C 1
ATOM 965 O O . PHE A 1 120 ? 11.913 11.062 -8.443 1.00 97.69 120 PHE A O 1
ATOM 972 N N . ASP A 1 121 ? 13.798 10.259 -9.356 1.00 97.31 121 ASP A N 1
ATOM 973 C CA . ASP A 1 121 ? 14.722 10.844 -8.362 1.00 97.31 121 ASP A CA 1
ATOM 974 C C . ASP A 1 121 ? 14.592 12.376 -8.273 1.00 97.31 121 ASP A C 1
ATOM 976 O O . ASP A 1 121 ? 14.505 12.962 -7.189 1.00 97.31 121 ASP A O 1
ATOM 980 N N . SER A 1 122 ? 14.494 13.040 -9.429 1.00 96.88 122 SER A N 1
ATOM 981 C CA . SER A 1 122 ? 14.285 14.491 -9.485 1.00 96.88 122 SER A CA 1
ATOM 982 C C . SER A 1 122 ? 12.932 14.900 -8.890 1.00 96.88 122 SER A C 1
ATOM 984 O O . SER A 1 122 ? 12.840 15.914 -8.196 1.00 96.88 122 SER A O 1
ATOM 986 N N . GLY A 1 123 ? 11.878 14.121 -9.162 1.00 96.56 123 GLY A N 1
ATOM 987 C CA . GLY A 1 123 ? 10.549 14.306 -8.584 1.00 96.56 123 GLY A CA 1
ATOM 988 C C . GLY A 1 123 ? 10.578 14.133 -7.070 1.00 96.56 123 GLY A C 1
ATOM 989 O O . GLY A 1 123 ? 10.194 15.050 -6.348 1.00 96.56 123 GLY A O 1
ATOM 990 N N . TRP A 1 124 ? 11.128 13.020 -6.589 1.00 96.81 124 TRP A N 1
ATOM 991 C CA . TRP A 1 124 ? 11.231 12.703 -5.168 1.00 96.81 124 TRP A CA 1
ATOM 992 C C . TRP A 1 124 ? 11.858 13.846 -4.368 1.00 96.81 124 TRP A C 1
ATOM 994 O O . TRP A 1 124 ? 11.249 14.354 -3.427 1.00 96.81 124 TRP A O 1
ATOM 1004 N N . LYS A 1 125 ? 13.036 14.325 -4.790 1.00 96.62 125 LYS A N 1
ATOM 1005 C CA . LYS A 1 125 ? 13.734 15.448 -4.139 1.00 96.62 125 LYS A CA 1
ATOM 1006 C C . LYS A 1 125 ? 12.915 16.736 -4.155 1.00 96.62 125 LYS A C 1
ATOM 1008 O O . LYS A 1 125 ? 12.914 17.478 -3.176 1.00 96.62 125 LYS A O 1
ATOM 1013 N N . ARG A 1 126 ? 12.229 17.018 -5.266 1.00 97.00 126 ARG A N 1
ATOM 1014 C CA . ARG A 1 126 ? 11.421 18.231 -5.421 1.00 97.00 126 ARG A CA 1
ATOM 1015 C C . ARG A 1 126 ? 10.211 18.226 -4.490 1.00 97.00 126 ARG A C 1
ATOM 1017 O O . ARG A 1 126 ? 9.991 19.223 -3.806 1.00 97.00 126 ARG A O 1
ATOM 1024 N N . TYR A 1 127 ? 9.435 17.147 -4.485 1.00 96.44 127 TYR A N 1
ATOM 1025 C CA . TYR A 1 127 ? 8.165 17.089 -3.758 1.00 96.44 127 TYR A CA 1
ATOM 1026 C C . TYR A 1 127 ? 8.349 16.779 -2.268 1.00 96.44 127 TYR A C 1
ATOM 1028 O O . TYR A 1 127 ? 7.567 17.257 -1.456 1.00 96.44 127 TYR A O 1
ATOM 1036 N N . ASN A 1 128 ? 9.445 16.119 -1.879 1.00 95.94 128 ASN A N 1
ATOM 1037 C CA . ASN A 1 128 ? 9.799 15.916 -0.471 1.00 95.94 128 ASN A CA 1
ATOM 1038 C C . ASN A 1 128 ? 10.735 16.989 0.108 1.00 95.94 128 ASN A C 1
ATOM 1040 O O . ASN A 1 128 ? 11.203 16.826 1.231 1.00 95.94 128 ASN A O 1
ATOM 1044 N N . ARG A 1 129 ? 11.029 18.086 -0.605 1.00 96.62 129 ARG A N 1
ATOM 1045 C CA . ARG A 1 129 ? 12.034 19.089 -0.191 1.00 96.62 129 ARG A CA 1
ATOM 1046 C C . ARG A 1 129 ? 11.892 19.527 1.270 1.00 96.62 129 ARG A C 1
ATOM 1048 O O . ARG A 1 129 ? 12.878 19.570 2.002 1.00 96.62 129 ARG A O 1
ATOM 1055 N N . ASP A 1 130 ? 10.674 19.863 1.687 1.00 95.62 130 ASP A N 1
ATOM 1056 C CA . ASP A 1 130 ? 10.428 20.399 3.027 1.00 95.62 130 ASP A CA 1
ATOM 1057 C C . ASP A 1 130 ? 10.530 19.305 4.101 1.00 95.62 130 ASP A C 1
ATOM 1059 O O . ASP A 1 130 ? 11.032 19.565 5.193 1.00 95.62 130 ASP A O 1
ATOM 1063 N N . LEU A 1 131 ? 10.117 18.073 3.785 1.00 94.62 131 LEU A N 1
ATOM 1064 C CA . LEU A 1 131 ? 10.292 16.914 4.663 1.00 94.62 131 LEU A CA 1
ATOM 1065 C C . LEU A 1 131 ? 11.774 16.559 4.819 1.00 94.62 131 LEU A C 1
ATOM 1067 O O . LEU A 1 131 ? 12.246 16.398 5.940 1.00 94.62 131 LEU A O 1
ATOM 1071 N N . ILE A 1 132 ? 12.518 16.509 3.711 1.00 95.69 132 ILE A N 1
ATOM 1072 C CA . ILE A 1 132 ? 13.964 16.263 3.699 1.00 95.69 132 ILE A CA 1
ATOM 1073 C C . ILE A 1 132 ? 14.674 17.289 4.581 1.00 95.69 132 ILE A C 1
ATOM 1075 O O . ILE A 1 132 ? 15.477 16.912 5.429 1.00 95.69 132 ILE A O 1
ATOM 1079 N N . ARG A 1 133 ? 14.338 18.578 4.438 1.00 97.06 133 ARG A N 1
ATOM 1080 C CA . ARG A 1 133 ? 14.913 19.635 5.274 1.00 97.06 133 ARG A CA 1
ATOM 1081 C C . ARG A 1 133 ? 14.599 19.430 6.758 1.00 97.06 133 ARG A C 1
ATOM 1083 O O . ARG A 1 133 ? 15.509 19.517 7.570 1.00 97.06 133 ARG A O 1
ATOM 1090 N N . LYS A 1 134 ? 13.349 19.108 7.110 1.00 97.19 134 LYS A N 1
ATOM 1091 C CA . LYS A 1 134 ? 12.965 18.820 8.504 1.00 97.19 134 LYS A CA 1
ATOM 1092 C C . LYS A 1 134 ? 13.760 17.657 9.098 1.00 97.19 134 LYS A C 1
ATOM 1094 O O . LYS A 1 134 ? 14.196 17.752 10.237 1.00 97.19 134 LYS A O 1
ATOM 1099 N N . VAL A 1 135 ? 13.955 16.580 8.337 1.00 96.19 135 VAL A N 1
ATOM 1100 C CA . VAL A 1 135 ? 14.748 15.423 8.782 1.00 96.19 135 VAL A CA 1
ATOM 1101 C C . VAL A 1 135 ? 16.218 15.805 8.964 1.00 96.19 135 VAL A C 1
ATOM 1103 O O . VAL A 1 135 ? 16.813 15.433 9.968 1.00 96.19 135 VAL A O 1
ATOM 1106 N N . GLN A 1 136 ? 16.790 16.579 8.039 1.00 96.19 136 GLN A N 1
ATOM 1107 C CA . GLN A 1 136 ? 18.172 17.062 8.142 1.00 96.19 136 GLN A CA 1
ATOM 1108 C C . GLN A 1 136 ? 18.383 17.984 9.346 1.00 96.19 136 GLN A C 1
ATOM 1110 O O . GLN A 1 136 ? 19.400 17.873 10.024 1.00 96.19 136 GLN A O 1
ATOM 1115 N N . ASP A 1 137 ? 17.445 18.895 9.606 1.00 97.00 137 ASP A N 1
ATOM 1116 C CA . ASP A 1 137 ? 17.513 19.800 10.754 1.00 97.00 137 ASP A CA 1
ATOM 1117 C C . ASP A 1 137 ? 17.394 19.001 12.067 1.00 97.00 137 ASP A C 1
ATOM 1119 O O . ASP A 1 137 ? 18.218 19.175 12.959 1.00 97.00 137 ASP A O 1
ATOM 1123 N N . TYR A 1 138 ? 16.474 18.029 12.137 1.00 96.12 138 TYR A N 1
ATOM 1124 C CA . TYR A 1 138 ? 16.356 17.109 13.276 1.00 96.12 138 TYR A CA 1
ATOM 1125 C C . TYR A 1 138 ? 17.634 16.289 13.522 1.00 96.12 138 TYR A C 1
ATOM 1127 O O . TYR A 1 138 ? 18.053 16.130 14.663 1.00 96.12 138 TYR A O 1
ATOM 1135 N N . GLN A 1 139 ? 18.267 15.762 12.469 1.00 95.38 139 GLN A N 1
ATOM 1136 C CA . GLN A 1 139 ? 19.508 14.989 12.598 1.00 95.38 139 GLN A CA 1
ATOM 1137 C C . GLN A 1 139 ? 20.650 15.835 13.167 1.00 95.38 139 GLN A C 1
ATOM 1139 O O . GLN A 1 139 ? 21.344 15.373 14.066 1.00 95.38 139 GLN A O 1
ATOM 1144 N N . LYS A 1 140 ? 20.791 17.086 12.714 1.00 95.38 140 LYS A N 1
ATOM 1145 C CA . LYS A 1 140 ? 21.788 18.018 13.261 1.00 95.38 140 LYS A CA 1
ATOM 1146 C C . LYS A 1 140 ? 21.542 18.322 14.733 1.00 95.38 140 LYS A C 1
ATOM 1148 O O . LYS A 1 140 ? 22.477 18.281 15.516 1.00 95.38 140 LYS A O 1
ATOM 1153 N N . GLU A 1 141 ? 20.291 18.572 15.122 1.00 94.12 141 GLU A N 1
ATOM 1154 C CA . GLU A 1 141 ? 19.944 18.804 16.531 1.00 94.12 141 GLU A CA 1
ATOM 1155 C C . GLU A 1 141 ? 20.301 17.603 17.424 1.00 94.12 141 GLU A C 1
ATOM 1157 O O . GLU A 1 141 ? 20.716 17.796 18.564 1.00 94.12 141 GLU A O 1
ATOM 1162 N N . GLN A 1 142 ? 20.158 16.371 16.921 1.00 92.75 142 GLN A N 1
ATOM 1163 C CA . GLN A 1 142 ? 20.542 15.155 17.650 1.00 92.75 142 GLN A CA 1
ATOM 1164 C C . GLN A 1 142 ? 22.063 14.964 17.726 1.00 92.75 142 GLN A C 1
ATOM 1166 O O . GLN A 1 142 ? 22.561 14.517 18.755 1.00 92.75 142 GLN A O 1
ATOM 1171 N N . GLU A 1 143 ? 22.792 15.299 16.659 1.00 87.94 143 GLU A N 1
ATOM 1172 C CA . GLU A 1 143 ? 24.260 15.275 16.635 1.00 87.94 143 GLU A CA 1
ATOM 1173 C C . GLU A 1 143 ? 24.857 16.331 17.577 1.00 87.94 143 GLU A C 1
ATOM 1175 O O . GLU A 1 143 ? 25.780 16.024 18.323 1.00 87.94 143 GLU A O 1
ATOM 1180 N N . ASP A 1 144 ? 24.296 17.544 17.604 1.00 81.00 144 ASP A N 1
ATOM 1181 C CA . ASP A 1 144 ? 24.739 18.642 18.474 1.00 81.00 144 ASP A CA 1
ATOM 1182 C C . ASP A 1 144 ? 24.400 18.408 19.962 1.00 81.00 144 ASP A C 1
ATOM 1184 O O . ASP A 1 144 ? 24.951 19.070 20.845 1.00 81.00 144 ASP A O 1
ATOM 1188 N N . ALA A 1 145 ? 23.469 17.493 20.254 1.00 75.56 145 ALA A N 1
ATOM 1189 C CA . ALA A 1 145 ? 23.061 17.124 21.609 1.00 75.56 145 ALA A CA 1
ATOM 1190 C C . ALA A 1 145 ? 23.896 15.980 22.229 1.00 75.56 145 ALA A C 1
ATOM 1192 O O . ALA A 1 145 ? 23.679 15.662 23.405 1.00 75.56 145 ALA A O 1
ATOM 1193 N N . GLN A 1 146 ? 24.813 15.364 21.469 1.00 59.81 146 GLN A N 1
ATOM 1194 C CA . GLN A 1 146 ? 25.763 14.331 21.922 1.00 59.81 146 GLN A CA 1
ATOM 1195 C C . GLN A 1 146 ? 27.141 14.910 22.254 1.00 59.81 146 GLN A C 1
ATOM 1197 O O . GLN A 1 146 ? 27.742 14.407 23.233 1.00 59.81 146 GLN A O 1
#

Secondary structure (DSSP, 8-state):
------SSSGGG--EE---S------TT-S-HHHHHHHHHHHHSHHHHHHHHHHH----SSSS-PPPPGGGGGGHHHHHTT-EE--GGGGS-GGG-HHHHHHHHHH--STTHHHHHHHHHHHHHHHHTHHHHHHHHHHHHHHHHT-

Sequence (146 aa):
SFTFPANDEESDNVLNSGIDLQFSVMKACKNKEAAYEVLKYLYDDETIQIYLDDQGGIACKDGDFAIPETLKDMRPYIENNRMADYQDHHYPSEMSVDAMIQTFLLDTSDNAQEKFLKRFDSGWKRYNRDLIRKVQDYQKEQEDAQ

Radius of gyration: 21.38 Å; chains: 1; bounding box: 49×40×49 Å

Foldseek 3Di:
DDQDDPDPDPVLTAAADDPPDDDDDDPPDPPVVVVVVVVVVCVDPVNVQVCCVVPNDDDPDPDPHDHDPVCVNVVVRVVVVRYDYDPCVVPDVVLPLVVLVVQLVPDPDPCSVVVSVVSRVVSRCVRCVVVVVVVVVVVVVVVVVD